Protein AF-A0A1C4NQZ3-F1 (afdb_monomer_lite)

pLDDT: mean 92.82, std 9.74, range [48.12, 98.0]

Secondary structure (DSSP, 8-state):
--------EEEE-SSEEEEE-SS-EEEEES-EEE-TT--EEEEHHHHHHHTT---TT-EEE--

Radius of gyration: 15.25 Å; chains: 1; bounding box: 37×25×36 Å

Sequence (63 aa):
MGTRSRQVAIDLGSARLRLRDQRQAWSAPHVAIVDEEGSLRAWGDEALAMAGRLPPRLRLVRP

Structure (mmCIF, N/CA/C/O backbone):
data_AF-A0A1C4NQZ3-F1
#
_entry.id   AF-A0A1C4NQZ3-F1
#
loop_
_atom_site.group_PDB
_atom_site.id
_atom_site.type_symbol
_atom_site.label_atom_id
_atom_site.label_alt_id
_atom_site.label_comp_id
_atom_site.label_asym_id
_atom_site.label_entity_id
_atom_site.label_seq_id
_atom_site.pdbx_PDB_ins_code
_atom_site.Cartn_x
_atom_site.Cartn_y
_atom_site.Cartn_z
_atom_site.occupancy
_atom_site.B_iso_or_equiv
_atom_site.auth_seq_id
_atom_site.auth_comp_id
_atom_site.auth_asym_id
_atom_site.auth_atom_id
_atom_site.pdbx_PDB_model_num
ATOM 1 N N . MET A 1 1 ? 29.803 19.592 -16.512 1.00 48.12 1 MET A N 1
ATOM 2 C CA . MET A 1 1 ? 29.567 18.305 -15.822 1.00 48.12 1 MET A CA 1
ATOM 3 C C . MET A 1 1 ? 28.099 17.949 -16.015 1.0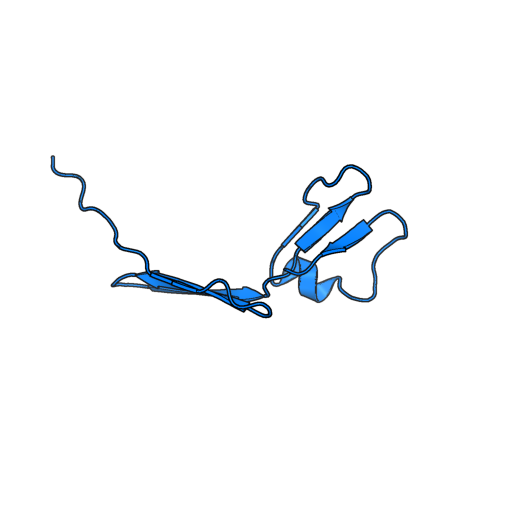0 48.12 1 MET A C 1
ATOM 5 O O . MET A 1 1 ? 27.254 18.566 -15.387 1.00 48.12 1 MET A O 1
ATOM 9 N N . GLY A 1 2 ? 27.774 17.103 -16.999 1.00 55.53 2 GLY A N 1
ATOM 10 C CA . GLY A 1 2 ? 26.379 16.824 -17.363 1.00 55.53 2 GLY A CA 1
ATOM 11 C C . GLY A 1 2 ? 25.714 15.903 -16.343 1.00 55.53 2 GLY A C 1
ATOM 12 O O . GLY A 1 2 ? 26.226 14.816 -16.075 1.00 55.53 2 GLY A O 1
ATOM 13 N N . THR A 1 3 ? 24.586 16.314 -15.773 1.00 62.31 3 THR A N 1
ATOM 14 C CA . THR A 1 3 ? 23.739 15.429 -14.974 1.00 62.31 3 THR A CA 1
ATOM 15 C C . THR A 1 3 ? 23.121 14.396 -15.917 1.00 62.31 3 THR A C 1
ATOM 17 O O . THR A 1 3 ? 22.303 14.724 -16.773 1.00 62.31 3 THR A O 1
ATOM 20 N N . ARG A 1 4 ? 23.529 13.123 -15.816 1.00 71.06 4 ARG A N 1
ATOM 21 C CA . ARG A 1 4 ? 22.785 12.047 -16.488 1.00 71.06 4 ARG A CA 1
ATOM 22 C C . ARG A 1 4 ? 21.400 11.988 -15.850 1.00 71.06 4 ARG A C 1
ATOM 24 O O . ARG A 1 4 ? 21.288 11.656 -14.671 1.00 71.06 4 ARG A O 1
ATOM 31 N N . SER A 1 5 ? 20.361 12.313 -16.611 1.00 75.75 5 SER A N 1
ATOM 32 C CA . SER A 1 5 ? 18.980 12.115 -16.185 1.00 75.75 5 SER A CA 1
ATOM 33 C C . SER A 1 5 ? 18.732 10.618 -15.971 1.00 75.75 5 SER A C 1
ATOM 35 O O . SER A 1 5 ? 18.960 9.793 -16.857 1.00 75.75 5 SER A O 1
ATOM 37 N N . ARG A 1 6 ? 18.309 10.242 -14.760 1.00 81.00 6 ARG A N 1
ATOM 38 C CA . ARG A 1 6 ? 17.918 8.866 -14.433 1.00 81.00 6 ARG A CA 1
ATOM 39 C C . ARG A 1 6 ? 16.449 8.698 -14.807 1.00 81.00 6 ARG A C 1
ATOM 41 O O . ARG A 1 6 ? 15.588 9.278 -14.156 1.00 81.00 6 ARG A O 1
ATOM 48 N N . GLN A 1 7 ? 16.166 7.933 -15.857 1.00 92.81 7 GLN A N 1
ATOM 49 C CA . GLN A 1 7 ? 14.789 7.578 -16.209 1.00 92.81 7 GLN A CA 1
ATOM 50 C C . GLN A 1 7 ? 14.303 6.453 -15.294 1.00 92.81 7 GLN A C 1
ATOM 52 O O . GLN A 1 7 ? 14.983 5.434 -15.157 1.00 92.81 7 GLN A O 1
ATOM 57 N N . VAL A 1 8 ? 13.135 6.640 -14.683 1.00 94.94 8 VAL A N 1
ATOM 58 C CA . VAL A 1 8 ? 12.497 5.661 -13.798 1.00 94.94 8 VAL A CA 1
ATOM 59 C C . VAL A 1 8 ? 11.080 5.409 -14.299 1.00 94.94 8 VAL A C 1
ATOM 61 O O . VAL A 1 8 ? 10.316 6.349 -14.495 1.00 94.94 8 VAL A O 1
ATOM 64 N N . ALA A 1 9 ? 10.731 4.142 -14.499 1.00 96.69 9 ALA A N 1
ATOM 65 C CA . ALA A 1 9 ? 9.360 3.705 -14.715 1.00 96.69 9 ALA A CA 1
ATOM 66 C C . ALA A 1 9 ? 8.700 3.428 -13.359 1.00 96.69 9 ALA A C 1
ATOM 68 O O . ALA A 1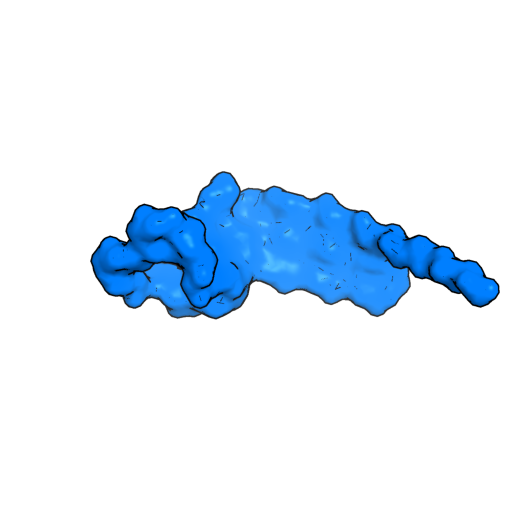 9 ? 9.299 2.768 -12.503 1.00 96.69 9 ALA A O 1
ATOM 69 N N . ILE A 1 10 ? 7.477 3.927 -13.183 1.00 96.88 10 ILE A N 1
ATOM 70 C CA . ILE A 1 10 ? 6.710 3.830 -11.940 1.00 96.88 10 ILE A CA 1
ATOM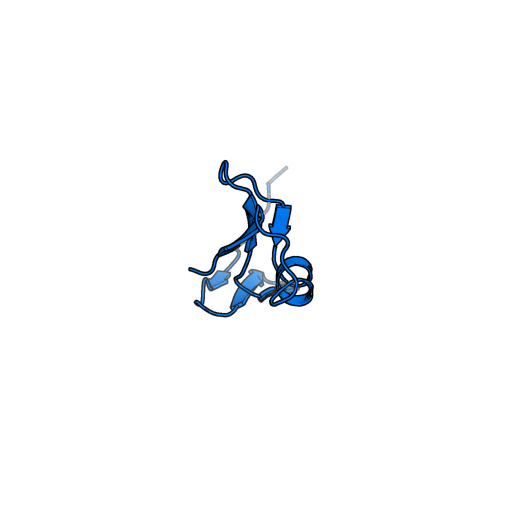 71 C C . ILE A 1 10 ? 5.389 3.123 -12.238 1.00 96.88 10 ILE A C 1
ATOM 73 O O . ILE A 1 10 ? 4.635 3.557 -13.104 1.00 96.88 10 ILE A O 1
ATOM 77 N N . ASP A 1 11 ? 5.117 2.050 -11.504 1.00 97.44 11 ASP A N 1
ATOM 78 C CA . ASP A 1 11 ? 3.831 1.351 -11.473 1.00 97.44 11 ASP A CA 1
ATOM 79 C C . ASP A 1 11 ? 3.229 1.520 -10.070 1.00 97.44 11 ASP A C 1
ATOM 81 O O . ASP A 1 11 ? 3.823 1.097 -9.074 1.00 97.44 11 ASP A O 1
ATOM 85 N N . LEU A 1 12 ? 2.072 2.185 -10.006 1.00 95.94 12 LEU A N 1
ATOM 86 C CA . LEU A 1 12 ? 1.330 2.514 -8.783 1.00 95.94 12 LEU A CA 1
ATOM 87 C C . LEU A 1 12 ? 0.156 1.549 -8.548 1.00 95.94 12 LEU A C 1
ATOM 89 O O . LEU A 1 12 ? -0.922 1.970 -8.132 1.00 95.94 12 LEU A O 1
ATOM 93 N N . GLY A 1 13 ? 0.341 0.257 -8.827 1.00 96.19 13 GLY A N 1
ATOM 94 C CA . GLY A 1 13 ? -0.689 -0.761 -8.619 1.00 96.19 13 GLY A CA 1
ATOM 95 C C . GLY A 1 13 ? -1.289 -0.745 -7.205 1.00 96.19 13 GLY A C 1
ATOM 96 O O . GLY A 1 13 ? -0.595 -0.495 -6.221 1.00 96.19 13 GLY A O 1
ATOM 97 N N . SER A 1 14 ? -2.581 -1.059 -7.086 1.00 94.69 14 SER A N 1
ATOM 98 C CA . SER A 1 14 ? -3.349 -0.960 -5.829 1.00 94.69 14 SER A CA 1
ATOM 99 C C . SER A 1 14 ? -2.814 -1.822 -4.678 1.00 94.69 14 SER A C 1
ATOM 101 O O . SER A 1 14 ? -3.006 -1.492 -3.513 1.00 94.69 14 SER A O 1
ATOM 103 N N . ALA A 1 15 ? -2.121 -2.922 -4.985 1.00 95.25 15 ALA A N 1
ATOM 104 C CA . ALA A 1 15 ? -1.528 -3.806 -3.980 1.00 95.25 15 ALA A CA 1
ATOM 105 C C . ALA A 1 15 ? -0.025 -3.571 -3.767 1.00 95.25 15 ALA A C 1
ATOM 107 O O . ALA A 1 15 ? 0.496 -3.797 -2.673 1.00 95.25 15 ALA A O 1
ATOM 108 N N . ARG A 1 16 ? 0.702 -3.170 -4.814 1.00 96.94 16 ARG A N 1
ATOM 109 C CA . ARG A 1 16 ? 2.166 -3.100 -4.802 1.00 96.94 16 ARG A CA 1
ATOM 110 C C . ARG A 1 16 ? 2.641 -1.975 -5.709 1.00 96.94 16 ARG A C 1
ATOM 112 O O . ARG A 1 16 ? 2.224 -1.898 -6.859 1.00 96.94 16 ARG A O 1
ATOM 119 N N . LEU A 1 17 ? 3.566 -1.175 -5.196 1.00 97.00 17 LEU A N 1
ATOM 120 C CA . LEU A 1 17 ? 4.266 -0.145 -5.945 1.00 97.00 17 LEU A CA 1
ATOM 121 C C . LEU A 1 17 ? 5.570 -0.725 -6.495 1.00 97.00 17 LEU A C 1
ATOM 123 O O . LEU A 1 17 ? 6.279 -1.450 -5.788 1.00 97.00 17 LEU A O 1
ATOM 127 N N . ARG A 1 18 ? 5.893 -0.434 -7.757 1.00 97.88 18 ARG A N 1
ATOM 128 C CA . ARG A 1 18 ? 7.130 -0.886 -8.406 1.00 97.88 18 ARG A CA 1
ATOM 129 C C . ARG A 1 18 ? 7.844 0.288 -9.060 1.00 97.88 18 ARG A C 1
ATOM 131 O O . ARG A 1 18 ? 7.239 1.090 -9.764 1.00 97.88 18 ARG A O 1
ATOM 138 N N . LEU A 1 19 ? 9.152 0.346 -8.846 1.00 96.62 19 LEU A N 1
ATOM 139 C CA . LEU A 1 19 ? 10.066 1.294 -9.466 1.00 96.62 19 LEU A CA 1
ATOM 140 C C . LEU A 1 19 ? 11.112 0.511 -10.244 1.00 96.62 19 LEU A C 1
ATOM 142 O O . LEU A 1 19 ? 11.662 -0.473 -9.744 1.00 96.62 19 LEU A O 1
ATOM 146 N N . ARG A 1 20 ? 11.420 0.954 -11.458 1.00 96.44 20 ARG A N 1
ATOM 147 C CA . ARG A 1 20 ? 12.505 0.370 -12.245 1.00 96.44 20 ARG A CA 1
ATOM 148 C C . ARG A 1 20 ? 13.266 1.444 -12.992 1.00 96.44 20 ARG A C 1
ATOM 150 O O . ARG A 1 20 ? 12.663 2.275 -13.662 1.00 96.44 20 ARG A O 1
ATOM 157 N N . ASP A 1 21 ? 14.585 1.375 -12.935 1.00 94.75 21 ASP A N 1
ATOM 158 C CA . ASP A 1 21 ? 15.469 2.098 -13.841 1.00 94.75 21 ASP A CA 1
ATOM 159 C C . ASP A 1 21 ? 16.335 1.106 -14.638 1.00 94.75 21 ASP A C 1
ATOM 161 O O . ASP A 1 21 ? 16.111 -0.105 -14.618 1.00 94.75 21 ASP A O 1
ATOM 165 N N . GLN A 1 22 ? 17.340 1.611 -15.354 1.00 92.75 22 GLN A N 1
ATOM 166 C CA . GLN A 1 22 ? 18.241 0.773 -16.152 1.00 92.75 22 GLN A CA 1
ATOM 167 C C . GLN A 1 22 ? 19.120 -0.188 -15.330 1.00 92.75 22 GLN A C 1
ATOM 169 O O . GLN A 1 22 ? 19.774 -1.045 -15.918 1.00 92.75 22 GLN A O 1
ATOM 174 N N . ARG A 1 23 ? 19.209 -0.032 -14.003 1.00 92.75 23 ARG A N 1
ATOM 175 C CA . ARG A 1 23 ? 20.186 -0.740 -13.156 1.00 92.75 23 ARG A CA 1
ATOM 176 C C . ARG A 1 23 ? 19.553 -1.517 -12.009 1.00 92.75 23 ARG A C 1
ATOM 178 O O . ARG A 1 23 ? 20.192 -2.403 -11.454 1.00 92.75 23 ARG A O 1
ATOM 185 N N . GLN A 1 24 ? 18.355 -1.137 -11.598 1.00 93.56 24 GLN A N 1
ATOM 186 C CA . GLN A 1 24 ? 17.724 -1.551 -10.360 1.00 93.56 24 GLN A CA 1
ATOM 187 C C . GLN A 1 24 ? 16.216 -1.662 -10.564 1.00 93.56 24 GLN A C 1
ATOM 189 O O . GLN A 1 24 ? 15.583 -0.885 -11.283 1.00 93.56 24 GLN A O 1
ATOM 194 N N . ALA A 1 25 ? 15.639 -2.629 -9.866 1.00 95.75 25 ALA A N 1
ATOM 195 C CA . ALA A 1 25 ? 14.209 -2.742 -9.679 1.00 95.75 25 ALA A CA 1
ATOM 196 C C . ALA A 1 25 ? 13.939 -2.792 -8.178 1.00 95.75 25 ALA A C 1
ATOM 198 O O . ALA A 1 25 ? 14.644 -3.467 -7.429 1.00 95.75 25 ALA A O 1
ATOM 199 N N . TRP A 1 26 ? 12.917 -2.070 -7.747 1.00 97.25 26 TRP A N 1
ATOM 2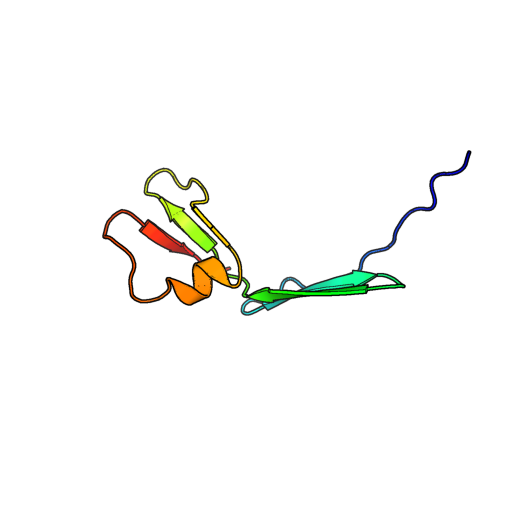00 C CA . TRP A 1 26 ? 12.474 -2.033 -6.366 1.00 97.25 26 TRP A CA 1
ATOM 201 C C . TRP A 1 26 ? 10.960 -2.148 -6.327 1.00 97.25 26 TRP A C 1
ATOM 203 O O . TRP A 1 26 ? 10.263 -1.716 -7.246 1.00 97.25 26 TRP A O 1
ATOM 213 N N . SER A 1 27 ? 10.435 -2.761 -5.275 1.00 97.56 27 SER A N 1
ATOM 214 C CA . SER A 1 27 ? 8.998 -2.775 -5.063 1.00 97.56 27 SER A CA 1
ATOM 215 C C . SER A 1 27 ? 8.632 -3.029 -3.613 1.00 97.56 27 SER A C 1
ATOM 217 O O . SER A 1 27 ? 9.336 -3.760 -2.920 1.00 97.56 27 SER A O 1
ATOM 219 N N . ALA A 1 28 ? 7.503 -2.466 -3.194 1.00 97.69 28 ALA A N 1
ATOM 220 C CA . ALA A 1 28 ? 6.969 -2.589 -1.843 1.00 97.69 28 ALA A CA 1
ATOM 221 C C . ALA A 1 28 ? 5.436 -2.678 -1.861 1.00 97.69 28 ALA A C 1
ATOM 223 O O . ALA A 1 28 ? 4.809 -2.238 -2.833 1.00 97.69 28 ALA A O 1
ATOM 224 N N . PRO A 1 29 ? 4.813 -3.236 -0.810 1.00 97.81 29 PRO A N 1
ATOM 225 C CA . PRO A 1 29 ? 3.370 -3.153 -0.606 1.00 97.81 29 PRO A CA 1
ATOM 226 C C . PRO A 1 29 ? 2.857 -1.709 -0.721 1.00 97.81 29 PRO A C 1
ATOM 228 O O . PRO A 1 29 ? 3.449 -0.783 -0.166 1.00 97.81 29 PRO A O 1
ATOM 231 N N . HIS A 1 30 ? 1.746 -1.502 -1.429 1.00 97.06 30 HIS A N 1
ATOM 232 C CA . HIS A 1 30 ? 1.127 -0.182 -1.569 1.00 97.06 30 HIS A CA 1
ATOM 233 C C . HIS A 1 30 ? 0.170 0.060 -0.394 1.00 97.06 30 HIS A C 1
ATOM 235 O O . HIS A 1 30 ? -1.049 0.028 -0.525 1.00 97.06 30 HIS A O 1
ATOM 241 N N . VAL A 1 31 ? 0.744 0.198 0.800 1.00 97.38 31 VAL A N 1
ATOM 242 C CA . VAL A 1 31 ? -0.004 0.339 2.053 1.00 97.38 31 VAL A CA 1
ATOM 243 C C . VAL A 1 31 ? 0.768 1.202 3.032 1.00 97.38 31 VAL A C 1
ATOM 245 O O . VAL A 1 31 ? 1.979 1.041 3.178 1.00 97.38 31 VAL A O 1
ATOM 248 N N . ALA A 1 32 ? 0.071 2.099 3.714 1.00 97.62 32 ALA A N 1
ATOM 249 C CA . ALA A 1 32 ? 0.635 2.938 4.759 1.00 97.62 32 ALA A CA 1
ATOM 250 C C . ALA A 1 32 ? -0.201 2.850 6.036 1.00 97.62 32 ALA A C 1
ATOM 252 O O . ALA A 1 32 ? -1.351 2.409 6.024 1.00 97.62 32 ALA A O 1
ATOM 253 N N . ILE A 1 33 ? 0.390 3.270 7.147 1.00 97.94 33 ILE A N 1
ATOM 254 C CA . ILE A 1 33 ? -0.308 3.508 8.406 1.00 97.94 33 ILE A CA 1
ATOM 255 C C . ILE A 1 33 ? -0.180 4.982 8.723 1.00 97.94 33 ILE A C 1
ATOM 257 O O . ILE A 1 33 ? 0.924 5.530 8.689 1.00 97.94 33 ILE A O 1
ATOM 261 N N . VAL A 1 34 ? -1.304 5.601 9.056 1.00 98.00 34 VAL A N 1
ATOM 262 C CA . VAL A 1 34 ? -1.353 6.990 9.504 1.00 98.00 34 VAL A CA 1
ATOM 263 C C . VAL A 1 34 ? -2.032 7.085 10.866 1.00 98.00 34 VAL A C 1
ATOM 265 O O . VAL A 1 34 ? -2.793 6.188 11.244 1.00 98.00 34 VAL A O 1
ATOM 268 N N . ASP A 1 35 ? -1.753 8.155 11.599 1.00 97.19 35 ASP A N 1
ATOM 269 C CA . ASP A 1 35 ? -2.503 8.507 12.807 1.00 97.19 35 ASP A CA 1
ATOM 270 C C . ASP A 1 35 ? -3.816 9.252 12.494 1.00 97.19 35 ASP A C 1
ATOM 272 O O . ASP A 1 35 ? -4.236 9.366 11.333 1.00 97.19 35 ASP A O 1
ATOM 276 N N . GLU A 1 36 ? -4.488 9.710 13.551 1.00 96.31 36 GLU A N 1
ATOM 277 C CA . GLU A 1 36 ? -5.760 10.437 13.498 1.00 96.31 36 GLU A CA 1
ATOM 278 C C . GLU A 1 36 ? -5.624 11.769 12.745 1.00 96.31 36 GLU A C 1
ATOM 280 O O . GLU A 1 36 ? -6.522 12.145 11.990 1.00 96.31 36 GLU A O 1
ATOM 285 N N . GLU A 1 37 ? -4.470 12.428 12.852 1.00 96.44 37 GLU A N 1
ATOM 286 C CA . GLU A 1 37 ? -4.132 13.658 12.133 1.00 96.44 37 GLU A CA 1
ATOM 287 C C . GLU A 1 37 ? -3.710 13.408 10.673 1.00 96.44 37 GLU A C 1
ATOM 289 O O . GLU A 1 37 ? -3.539 14.350 9.899 1.00 96.44 37 GLU A O 1
ATOM 294 N N . GLY A 1 38 ? -3.563 12.143 10.265 1.00 95.12 38 GLY A N 1
ATOM 295 C CA . GLY A 1 38 ? -3.138 11.751 8.921 1.00 95.12 38 GLY A CA 1
ATOM 296 C C . GLY A 1 38 ? -1.621 11.734 8.715 1.00 95.12 38 GLY A C 1
ATOM 297 O O . GLY A 1 38 ? -1.168 11.577 7.580 1.00 95.12 38 GLY A O 1
ATOM 298 N N . SER A 1 39 ? -0.828 11.850 9.778 1.00 97.56 39 SER A N 1
ATOM 299 C CA . SER A 1 39 ? 0.631 11.765 9.717 1.00 97.56 39 SER A CA 1
ATOM 300 C C . SER A 1 39 ? 1.076 10.330 9.460 1.00 97.56 39 SER A C 1
ATOM 302 O O . SER A 1 39 ? 0.596 9.392 10.097 1.00 97.56 39 SER A O 1
ATOM 304 N N . LEU A 1 40 ? 2.040 10.151 8.554 1.00 97.31 40 LEU A N 1
ATOM 305 C CA . LEU A 1 40 ? 2.608 8.842 8.241 1.00 97.31 40 LEU A CA 1
ATOM 306 C C . LEU A 1 40 ? 3.361 8.269 9.448 1.00 97.31 40 LEU A C 1
ATOM 308 O O . LEU A 1 40 ? 4.258 8.911 9.993 1.00 97.31 40 LEU A O 1
ATOM 312 N N . ARG A 1 41 ? 3.021 7.038 9.830 1.00 97.12 41 ARG A N 1
ATOM 313 C CA . ARG A 1 41 ? 3.692 6.290 10.901 1.00 97.12 41 ARG A CA 1
ATOM 314 C C . ARG A 1 41 ? 4.497 5.101 10.383 1.00 97.12 41 ARG A C 1
ATOM 316 O O . ARG A 1 41 ? 5.540 4.819 10.952 1.00 97.12 41 ARG A O 1
ATOM 323 N N . ALA A 1 42 ? 4.051 4.456 9.304 1.00 96.94 42 ALA A N 1
ATOM 324 C CA . ALA A 1 42 ? 4.787 3.396 8.608 1.00 96.94 42 ALA A CA 1
ATOM 325 C C . ALA A 1 42 ? 4.317 3.266 7.148 1.00 96.94 42 ALA A C 1
ATOM 327 O O . ALA A 1 42 ? 3.195 3.657 6.817 1.00 96.94 42 ALA A O 1
ATOM 328 N N . TRP A 1 43 ? 5.136 2.669 6.277 1.00 96.88 43 TRP A N 1
ATOM 329 C CA . TRP A 1 43 ? 4.803 2.378 4.873 1.00 96.88 43 TRP A CA 1
ATOM 330 C C . TRP A 1 43 ? 5.431 1.053 4.414 1.00 96.88 43 TRP A C 1
ATOM 332 O O . TRP A 1 43 ? 6.403 0.575 4.998 1.00 96.88 43 TRP A O 1
ATOM 342 N N . GLY A 1 44 ? 4.874 0.445 3.366 1.00 97.38 44 GLY A N 1
ATOM 343 C CA . GLY A 1 44 ? 5.450 -0.730 2.723 1.00 97.38 44 GLY A CA 1
ATOM 344 C C . GLY A 1 44 ? 5.408 -1.960 3.624 1.00 97.38 44 GLY A C 1
ATOM 345 O O . GLY A 1 44 ? 4.367 -2.289 4.193 1.00 97.38 44 GLY A O 1
ATOM 346 N N . ASP A 1 45 ? 6.538 -2.656 3.7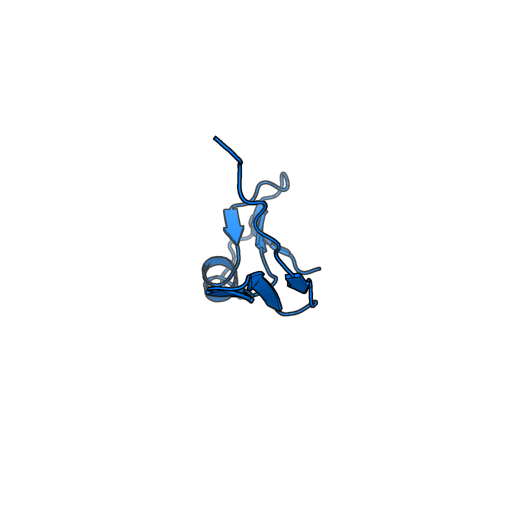31 1.00 97.44 45 ASP A N 1
ATOM 347 C CA . ASP A 1 45 ? 6.631 -3.915 4.478 1.00 97.44 45 ASP A CA 1
ATOM 348 C C . ASP A 1 45 ? 6.385 -3.728 5.983 1.00 97.44 45 ASP A C 1
ATOM 350 O O . ASP A 1 45 ? 5.754 -4.578 6.609 1.00 97.44 45 ASP A O 1
ATOM 354 N N . GLU A 1 46 ? 6.796 -2.594 6.558 1.00 96.62 46 GLU A N 1
ATOM 355 C CA . GLU A 1 46 ? 6.538 -2.274 7.967 1.00 96.62 46 GLU A CA 1
ATOM 356 C C . GLU A 1 46 ? 5.037 -2.094 8.227 1.00 96.62 46 GLU A C 1
ATOM 358 O O . GLU A 1 46 ? 4.468 -2.718 9.126 1.00 96.62 46 GLU A O 1
ATOM 363 N N . ALA A 1 47 ? 4.364 -1.314 7.375 1.00 97.12 47 ALA A N 1
ATOM 364 C CA . ALA A 1 47 ? 2.920 -1.128 7.468 1.00 97.12 47 ALA A CA 1
ATOM 365 C C . ALA A 1 47 ? 2.154 -2.444 7.265 1.00 97.12 47 ALA A C 1
ATOM 367 O O . ALA A 1 47 ? 1.156 -2.699 7.944 1.00 97.12 47 ALA A O 1
ATOM 368 N N . LEU A 1 48 ? 2.633 -3.306 6.365 1.00 96.44 48 LEU A N 1
ATOM 369 C CA . LEU A 1 48 ? 2.057 -4.629 6.153 1.00 96.44 48 LEU A CA 1
ATOM 370 C C . LEU A 1 48 ? 2.244 -5.542 7.375 1.00 96.44 48 LEU A C 1
ATOM 372 O O . LEU A 1 48 ? 1.304 -6.237 7.752 1.00 96.44 48 LEU A O 1
ATOM 376 N N . ALA A 1 49 ? 3.408 -5.524 8.028 1.00 96.19 49 ALA A N 1
ATOM 377 C CA . ALA A 1 49 ? 3.683 -6.337 9.217 1.00 96.19 49 ALA A CA 1
ATOM 378 C C . ALA A 1 49 ? 2.809 -5.953 10.427 1.00 96.19 49 ALA A C 1
ATOM 380 O O . ALA A 1 49 ? 2.487 -6.796 11.275 1.00 96.19 49 ALA A O 1
ATOM 381 N N . MET A 1 50 ? 2.408 -4.686 10.500 1.00 95.00 50 MET A N 1
ATOM 382 C CA . MET A 1 50 ? 1.512 -4.146 11.525 1.00 95.00 50 MET A CA 1
ATOM 383 C C . MET A 1 50 ? 0.023 -4.365 11.209 1.00 95.00 50 MET A C 1
ATOM 385 O O . MET A 1 50 ? -0.823 -4.212 12.095 1.00 95.00 50 MET A O 1
ATOM 389 N N . ALA A 1 51 ? -0.318 -4.731 9.969 1.00 90.25 51 ALA A N 1
ATOM 390 C CA . ALA A 1 51 ? -1.699 -4.938 9.554 1.00 90.25 51 ALA A CA 1
ATOM 391 C C . ALA A 1 51 ? -2.397 -5.979 10.449 1.00 90.25 51 ALA A C 1
ATOM 393 O O . ALA A 1 51 ? -1.866 -7.054 10.723 1.00 90.25 51 ALA A O 1
ATOM 394 N N . GLY A 1 52 ? -3.598 -5.644 10.929 1.00 88.50 52 GLY A N 1
ATOM 395 C CA . GLY A 1 52 ? -4.379 -6.499 11.831 1.00 88.50 52 GLY A CA 1
ATOM 396 C C . GLY A 1 52 ? -3.992 -6.423 13.315 1.00 88.50 52 GLY A C 1
ATOM 397 O O . GLY A 1 52 ? -4.631 -7.081 14.128 1.00 88.50 52 GLY A O 1
ATOM 398 N N . ARG A 1 53 ? -2.986 -5.619 13.690 1.00 93.69 53 ARG A N 1
ATOM 399 C CA . ARG A 1 53 ? -2.549 -5.408 15.087 1.00 93.69 53 ARG A CA 1
ATOM 400 C C . ARG A 1 53 ? -2.453 -3.924 15.454 1.00 93.69 53 ARG A C 1
ATOM 402 O O . ARG A 1 53 ? -1.627 -3.532 16.274 1.00 93.69 53 ARG A O 1
ATOM 409 N N . LEU A 1 54 ? -3.265 -3.087 14.808 1.00 94.62 54 LEU A N 1
ATOM 410 C CA . LEU A 1 54 ? -3.190 -1.641 14.987 1.00 94.62 54 LEU A CA 1
ATOM 411 C C . LEU A 1 54 ? -3.864 -1.200 16.292 1.00 94.62 54 LEU A C 1
ATOM 413 O O . LEU A 1 54 ? -4.992 -1.619 16.559 1.00 94.62 54 LEU A O 1
ATOM 417 N N . PRO A 1 55 ? -3.213 -0.339 17.093 1.00 92.88 55 PRO A N 1
ATOM 418 C CA . PRO A 1 55 ? -3.885 0.339 18.190 1.00 92.88 55 PRO A CA 1
ATOM 419 C C . PRO A 1 55 ? -4.964 1.299 17.647 1.00 92.88 55 PRO A C 1
ATOM 421 O O . PRO A 1 55 ? -4.853 1.752 16.508 1.00 92.88 55 PRO A O 1
ATOM 424 N N . PRO A 1 56 ? -5.970 1.679 18.459 1.00 92.81 56 PRO A N 1
ATOM 425 C CA . PRO A 1 56 ? -7.157 2.410 17.991 1.00 92.81 56 PRO A CA 1
ATOM 426 C C . PRO A 1 56 ? -6.895 3.726 17.245 1.00 92.81 56 PRO A C 1
ATOM 428 O O . PRO A 1 56 ? -7.692 4.106 16.396 1.00 92.81 56 PRO A O 1
ATOM 431 N N . ARG A 1 57 ? -5.783 4.411 17.543 1.00 94.56 57 ARG A N 1
ATOM 432 C CA . ARG A 1 57 ? -5.427 5.709 16.940 1.00 94.56 57 ARG A CA 1
ATOM 433 C C . ARG A 1 57 ? -4.623 5.598 15.645 1.00 94.56 57 ARG A C 1
ATOM 435 O O . ARG A 1 57 ? -4.181 6.607 15.109 1.00 94.56 57 ARG A O 1
ATOM 442 N N . LEU A 1 58 ? -4.373 4.380 15.167 1.00 96.81 58 LEU A N 1
ATOM 443 C CA . LEU A 1 58 ? -3.681 4.137 13.909 1.00 96.81 58 LEU A CA 1
ATOM 444 C C . LEU A 1 58 ? -4.634 3.476 12.924 1.00 96.81 58 LEU A C 1
ATOM 446 O O . LEU A 1 58 ? -5.321 2.508 13.251 1.00 96.81 58 LEU A O 1
ATOM 450 N N . ARG A 1 59 ? -4.624 3.960 11.685 1.00 96.56 59 ARG A N 1
ATOM 451 C CA . ARG A 1 59 ? -5.406 3.383 10.591 1.00 96.56 59 ARG A CA 1
ATOM 452 C C . ARG A 1 59 ? -4.504 2.933 9.458 1.00 96.56 59 ARG A C 1
ATOM 454 O O . ARG A 1 59 ? -3.565 3.627 9.073 1.00 96.56 59 ARG A O 1
ATOM 461 N N . LEU A 1 60 ? -4.829 1.769 8.907 1.00 96.69 60 LEU A N 1
ATOM 462 C CA . LEU A 1 60 ? -4.234 1.274 7.676 1.00 96.69 60 LEU A CA 1
ATOM 463 C C . LEU A 1 60 ? -4.914 1.955 6.487 1.00 96.69 60 LEU A C 1
ATOM 465 O O . LEU A 1 60 ? -6.140 1.952 6.394 1.00 96.69 60 LEU A O 1
ATOM 469 N N . VAL A 1 61 ? -4.123 2.499 5.570 1.00 95.88 61 VAL A N 1
ATOM 470 C CA . VAL A 1 61 ? -4.599 3.121 4.335 1.00 95.88 61 VAL A CA 1
ATOM 471 C C . VAL A 1 61 ? -4.014 2.396 3.130 1.00 95.88 61 VAL A C 1
ATOM 473 O O . VAL A 1 61 ? -2.838 2.021 3.106 1.00 95.88 61 VAL A O 1
ATOM 476 N N . ARG A 1 62 ? -4.865 2.173 2.134 1.00 92.50 62 ARG A N 1
ATOM 477 C CA . ARG A 1 62 ? -4.528 1.627 0.817 1.00 92.50 62 ARG A CA 1
ATOM 478 C C . ARG A 1 62 ? -5.082 2.590 -0.247 1.00 92.50 62 ARG A C 1
ATOM 480 O O . ARG A 1 62 ? -5.996 3.342 0.098 1.00 92.50 62 ARG A O 1
ATOM 487 N N . PRO A 1 63 ? -4.512 2.607 -1.463 1.00 87.50 63 PRO A N 1
ATOM 488 C CA . PRO A 1 63 ? -5.022 3.400 -2.583 1.00 87.50 63 PRO A CA 1
ATOM 489 C C . PRO A 1 63 ? -6.481 3.094 -2.915 1.00 87.50 63 P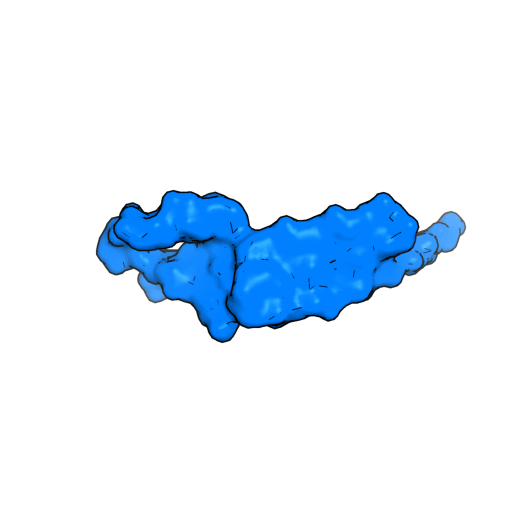RO A C 1
ATOM 491 O O . PRO A 1 63 ? -6.895 1.926 -2.716 1.00 87.50 63 PRO A O 1
#

Foldseek 3Di:
DDDDDWDWDWDLDQQKIWIDTPPDIDMFGQKFKAFPVRHTDGDGPVLVVCPPVDDPRIDMDTD